Protein AF-L7W0E0-F1 (afdb_monomer)

Solvent-accessible surface area (backbone atoms only — not comparable to full-atom values): 6193 Å² total; per-residue (Å²): 132,83,80,52,71,68,59,51,53,54,50,54,51,51,54,48,53,55,48,48,57,52,50,55,52,51,53,52,52,51,50,49,48,41,52,55,51,75,68,20,69,68,46,47,50,53,52,51,58,47,32,77,78,41,48,65,62,50,51,51,53,53,50,50,54,52,52,52,54,50,52,52,50,54,50,51,51,52,50,52,54,52,52,50,53,51,50,52,52,52,55,49,49,58,52,47,51,58,63,75,45,37,66,63,51,50,55,54,61,75,74,105

Radius of gyration: 24.55 Å; Cα contacts (8 Å, |Δi|>4): 18; chains: 1; bounding box: 60×26×64 Å

Foldseek 3Di:
DDDDPVVVVVVLVVVVVVVVVVVVVVVVVVVVCCCVQVVDPVNVVVLVVVCVVPVVVSVVVVVVVVVVVVVVVVVVVVVVVVVVVVVVVVVVCVVCCCVVCVVVVVVVVVVD

Secondary structure (DSSP, 8-state):
-PPPHHHHHHHHHHHHHHHHHHHHHHHHHHHHHIIIIIS-HHHHHHHHHHHHH-HHHHHHHHHHHHHHHHHHHHHHHHHHHHHHHHHHHHHHHHHHHHHHTHHHHHHHHHT-

pLDDT: mean 94.91, std 5.8, range [53.84, 98.38]

Organism: NCBI:txid1256569

Sequence (112 aa):
MDKLPSARLTEALGLLQDAQSKIERAAEQLQIVDSTMIGSDEHRRLIVASSDENPQSVADDIRSHQMQAVEISEFAAAVAKAARAVKGKGSFLAQALGSVYRDEIQAGDEGR

Mean predicted aligned error: 4.82 Å

Structure (mmCIF, N/CA/C/O backbone):
data_AF-L7W0E0-F1
#
_entry.id   AF-L7W0E0-F1
#
loop_
_atom_site.group_PDB
_atom_site.id
_atom_site.type_symbol
_atom_site.label_atom_id
_atom_site.label_alt_id
_atom_site.label_comp_id
_atom_site.label_asym_id
_atom_site.label_entity_id
_atom_site.label_seq_id
_atom_site.pdbx_PDB_ins_code
_atom_site.Cartn_x
_atom_site.Cartn_y
_atom_site.Cartn_z
_atom_site.occupancy
_atom_site.B_iso_or_equiv
_atom_site.auth_seq_id
_atom_site.auth_comp_id
_atom_site.auth_asym_id
_atom_site.auth_atom_id
_atom_site.pdbx_PDB_model_num
ATOM 1 N N . MET A 1 1 ? 3.361 20.780 -25.165 1.00 53.84 1 ME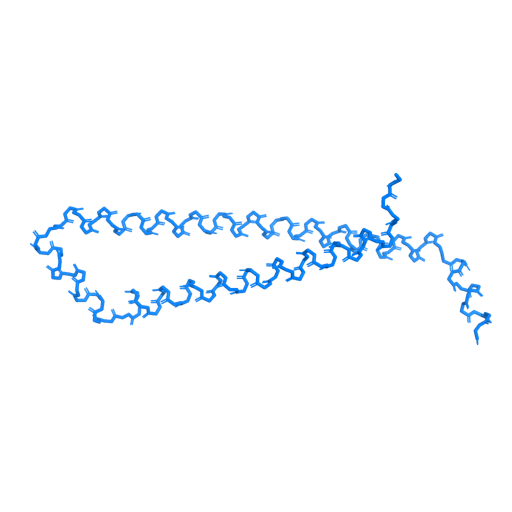T A N 1
ATOM 2 C CA . MET A 1 1 ? 4.292 19.683 -25.499 1.00 53.84 1 MET A CA 1
ATOM 3 C C . MET A 1 1 ? 3.985 18.516 -24.587 1.00 53.84 1 MET A C 1
ATOM 5 O O . MET A 1 1 ? 3.863 18.735 -23.387 1.00 53.84 1 MET A O 1
ATOM 9 N N . ASP A 1 2 ? 3.828 17.317 -25.139 1.00 76.38 2 ASP A N 1
ATOM 10 C CA . ASP A 1 2 ? 3.648 16.107 -24.336 1.00 76.38 2 ASP A CA 1
ATOM 11 C C . ASP A 1 2 ? 4.918 15.765 -23.548 1.00 76.38 2 ASP A C 1
ATOM 13 O O . ASP A 1 2 ? 6.033 15.980 -24.027 1.00 76.38 2 ASP A O 1
ATOM 17 N N . LYS A 1 3 ? 4.759 15.224 -22.329 1.00 86.06 3 LYS A N 1
ATOM 18 C CA . LYS A 1 3 ? 5.897 14.742 -21.527 1.00 86.06 3 LYS A CA 1
ATOM 19 C C . LYS A 1 3 ? 6.654 13.649 -22.285 1.00 86.06 3 LYS A C 1
ATOM 21 O O . LYS A 1 3 ? 6.031 12.699 -22.772 1.00 86.06 3 LYS A O 1
ATOM 26 N N . LEU A 1 4 ? 7.987 13.752 -22.289 1.00 94.75 4 LEU A N 1
ATOM 27 C CA . LEU A 1 4 ? 8.888 12.726 -22.817 1.00 94.75 4 LEU A CA 1
ATOM 28 C C . LEU A 1 4 ? 8.671 11.377 -22.103 1.00 94.75 4 LEU A C 1
ATOM 30 O O . LEU A 1 4 ? 8.369 11.370 -20.905 1.00 94.75 4 LEU A O 1
ATOM 34 N N . PRO A 1 5 ? 8.871 10.233 -22.786 1.00 93.62 5 PRO A N 1
ATOM 35 C CA . PRO A 1 5 ? 8.709 8.911 -22.179 1.00 93.62 5 PRO A CA 1
ATOM 36 C C . PRO A 1 5 ? 9.534 8.706 -20.901 1.00 93.62 5 PRO A C 1
ATOM 38 O O . PRO A 1 5 ? 9.012 8.183 -19.920 1.00 93.62 5 PRO A O 1
ATOM 41 N N . SER A 1 6 ? 10.782 9.180 -20.866 1.00 93.56 6 SER A N 1
ATOM 42 C CA . SER A 1 6 ? 11.646 9.101 -19.678 1.00 93.56 6 SER A CA 1
ATOM 43 C C . SER A 1 6 ? 11.064 9.858 -18.483 1.00 93.56 6 SER A C 1
ATOM 45 O O . SER A 1 6 ? 10.991 9.309 -17.388 1.00 93.56 6 SER A O 1
ATOM 47 N N . ALA A 1 7 ? 10.555 11.074 -18.700 1.00 96.50 7 ALA A N 1
ATOM 48 C CA . ALA A 1 7 ? 9.903 11.859 -17.655 1.00 96.50 7 ALA A CA 1
ATOM 49 C C . ALA A 1 7 ? 8.653 11.152 -17.102 1.00 96.50 7 ALA A C 1
ATOM 51 O O . ALA A 1 7 ? 8.392 11.213 -15.903 1.00 96.50 7 ALA A O 1
ATOM 52 N N . ARG A 1 8 ? 7.905 10.435 -17.953 1.00 96.50 8 ARG A N 1
ATOM 53 C CA . ARG A 1 8 ? 6.753 9.626 -17.523 1.00 96.50 8 ARG A CA 1
ATOM 54 C C . ARG A 1 8 ? 7.172 8.410 -16.695 1.00 96.50 8 ARG A C 1
ATOM 56 O O . ARG A 1 8 ? 6.485 8.086 -15.733 1.00 96.50 8 ARG A O 1
ATOM 63 N N . LEU A 1 9 ? 8.284 7.754 -17.037 1.00 97.06 9 LEU A N 1
ATOM 64 C CA . LEU A 1 9 ? 8.833 6.646 -16.245 1.00 97.06 9 LEU A CA 1
ATOM 65 C C . LEU A 1 9 ? 9.277 7.121 -14.856 1.00 97.06 9 LEU A C 1
ATOM 67 O O . LEU A 1 9 ? 8.938 6.487 -13.860 1.00 97.06 9 LEU A O 1
ATOM 71 N N . THR A 1 10 ? 9.974 8.258 -14.782 1.00 97.31 10 THR A N 1
ATOM 72 C CA . THR A 1 10 ? 10.376 8.871 -13.508 1.00 97.31 10 THR A CA 1
ATOM 73 C C . THR A 1 10 ? 9.166 9.254 -12.658 1.00 97.31 10 THR A C 1
ATOM 75 O O . THR A 1 10 ? 9.131 8.950 -11.469 1.00 97.31 10 THR A O 1
ATOM 78 N N . GLU A 1 11 ? 8.151 9.875 -13.261 1.00 97.50 11 GLU A N 1
ATOM 79 C CA . GLU A 1 11 ? 6.910 10.227 -12.567 1.00 97.50 11 GLU A CA 1
ATOM 80 C C . GLU A 1 11 ? 6.174 8.987 -12.043 1.00 97.50 11 GLU A C 1
ATOM 82 O O . GLU A 1 11 ? 5.762 8.966 -10.886 1.00 97.50 11 GLU A O 1
ATOM 87 N N . ALA A 1 12 ? 6.056 7.929 -12.851 1.00 97.81 12 ALA A N 1
ATOM 88 C CA . ALA A 1 12 ? 5.426 6.682 -12.425 1.00 97.81 12 ALA A CA 1
ATOM 89 C C . ALA A 1 12 ? 6.162 6.035 -11.240 1.00 97.81 12 ALA A C 1
ATOM 91 O O . ALA A 1 12 ? 5.512 5.534 -10.323 1.00 97.81 12 ALA A O 1
ATOM 92 N N . LEU A 1 13 ? 7.499 6.072 -11.234 1.00 97.81 13 LEU A N 1
ATOM 93 C CA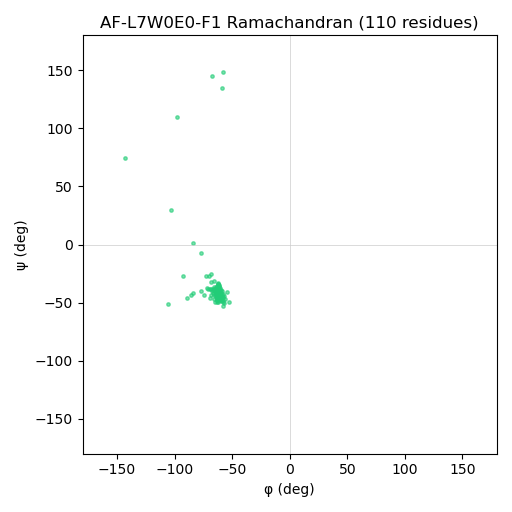 . LEU A 1 13 ? 8.298 5.582 -10.112 1.00 97.81 13 LEU A CA 1
ATOM 94 C C . LEU A 1 13 ? 8.026 6.388 -8.833 1.00 97.81 13 LEU A C 1
ATOM 96 O O . LEU A 1 13 ? 7.757 5.787 -7.796 1.00 97.81 13 LEU A O 1
ATOM 100 N N . GLY A 1 14 ? 8.033 7.721 -8.916 1.00 98.25 14 GLY A N 1
ATOM 101 C CA . GLY A 1 14 ? 7.751 8.589 -7.768 1.00 98.25 14 GLY A CA 1
ATOM 102 C C . GLY A 1 14 ? 6.348 8.372 -7.195 1.00 98.25 14 GLY A C 1
ATOM 103 O O . GLY A 1 14 ? 6.185 8.204 -5.990 1.00 98.25 14 GLY A O 1
ATOM 104 N N . LEU A 1 15 ? 5.334 8.258 -8.059 1.00 98.19 15 LEU A N 1
ATOM 105 C CA . LEU A 1 15 ? 3.961 7.962 -7.635 1.00 98.19 15 LEU A CA 1
ATOM 106 C C . LEU A 1 15 ? 3.849 6.617 -6.899 1.00 98.19 15 LEU A C 1
ATOM 108 O O . LEU A 1 15 ? 3.081 6.506 -5.944 1.00 98.19 15 LEU A O 1
ATOM 112 N N . LEU A 1 16 ? 4.600 5.596 -7.327 1.00 98.06 16 LEU A N 1
ATOM 113 C CA . LEU A 1 16 ? 4.624 4.296 -6.651 1.00 98.06 16 LEU A CA 1
ATOM 114 C C . LEU A 1 16 ? 5.339 4.354 -5.299 1.00 98.06 16 LEU A C 1
ATOM 116 O O . LEU A 1 16 ? 4.872 3.711 -4.363 1.00 98.06 16 LEU A O 1
ATOM 120 N N . GLN A 1 17 ? 6.424 5.121 -5.185 1.00 98.00 17 GLN A N 1
ATOM 121 C CA . GLN A 1 17 ? 7.123 5.336 -3.913 1.00 98.00 17 GLN A CA 1
ATOM 122 C C . GLN A 1 17 ? 6.202 6.027 -2.899 1.00 98.00 17 GLN A C 1
ATOM 124 O O . GLN A 1 17 ? 6.021 5.532 -1.788 1.00 98.00 17 GLN A O 1
ATOM 129 N N . ASP A 1 18 ? 5.523 7.098 -3.317 1.00 98.19 18 ASP A N 1
ATOM 130 C CA . ASP A 1 18 ? 4.545 7.794 -2.479 1.00 98.19 18 ASP A CA 1
ATOM 131 C C . ASP A 1 18 ? 3.380 6.883 -2.070 1.00 98.19 18 ASP A C 1
ATOM 133 O O . ASP A 1 18 ? 2.914 6.922 -0.928 1.00 98.19 18 ASP A O 1
ATOM 137 N N . ALA A 1 19 ? 2.873 6.075 -3.006 1.00 97.81 19 ALA A N 1
ATOM 138 C CA . ALA A 1 19 ? 1.800 5.127 -2.730 1.00 97.81 19 ALA A CA 1
ATOM 139 C C . ALA A 1 19 ? 2.246 4.053 -1.730 1.00 97.81 19 ALA A C 1
ATOM 141 O O . ALA A 1 19 ? 1.495 3.752 -0.804 1.00 97.81 19 ALA A O 1
ATOM 142 N N . GLN A 1 20 ? 3.461 3.518 -1.876 1.00 97.69 20 GLN A N 1
ATOM 143 C CA . GLN A 1 20 ? 4.026 2.533 -0.957 1.00 97.69 20 GLN A CA 1
ATOM 144 C C . GLN A 1 20 ? 4.070 3.079 0.472 1.00 97.69 20 GLN A C 1
ATOM 146 O O . GLN A 1 20 ? 3.485 2.468 1.365 1.00 97.69 20 GLN A O 1
ATOM 151 N N . SER A 1 21 ? 4.660 4.259 0.680 1.00 98.19 21 SER A N 1
ATOM 152 C CA . SER A 1 21 ? 4.755 4.853 2.020 1.00 98.19 21 SER A CA 1
ATOM 153 C C . SER A 1 21 ? 3.383 5.126 2.646 1.00 98.19 21 SER A C 1
ATOM 155 O O . SER A 1 21 ? 3.201 4.968 3.851 1.00 98.19 21 SER A O 1
ATOM 157 N N . LYS A 1 22 ? 2.380 5.508 1.843 1.00 98.06 22 LYS A N 1
ATOM 158 C CA . LYS A 1 22 ? 1.002 5.697 2.330 1.00 98.06 22 LYS A CA 1
ATOM 159 C C . LYS A 1 22 ? 0.351 4.381 2.758 1.00 98.06 22 LYS A C 1
ATOM 161 O O . LYS A 1 22 ? -0.351 4.366 3.765 1.00 98.06 22 LYS A O 1
ATOM 166 N N . ILE A 1 23 ? 0.572 3.298 2.012 1.00 97.50 23 ILE A N 1
ATOM 167 C CA . ILE A 1 23 ? 0.030 1.969 2.333 1.00 97.50 23 ILE A CA 1
ATOM 168 C C . ILE A 1 23 ? 0.691 1.409 3.596 1.00 97.50 23 ILE A C 1
ATOM 170 O O . ILE A 1 23 ? -0.011 0.902 4.466 1.00 97.50 23 ILE A O 1
ATOM 174 N N . GLU A 1 24 ? 2.012 1.543 3.724 1.00 98.06 24 GLU A N 1
ATOM 175 C CA . GLU A 1 24 ? 2.756 1.141 4.927 1.00 98.06 24 GLU A CA 1
ATOM 176 C C . GLU A 1 24 ? 2.223 1.878 6.161 1.00 98.06 24 GLU A C 1
ATOM 178 O O . GLU A 1 24 ? 1.838 1.250 7.146 1.00 98.06 24 GLU A O 1
ATOM 183 N N . ARG A 1 25 ? 2.047 3.200 6.062 1.00 98.19 25 ARG A N 1
ATOM 184 C CA . ARG A 1 25 ? 1.464 3.998 7.146 1.00 98.19 25 ARG A CA 1
ATOM 185 C C . ARG A 1 25 ? 0.014 3.622 7.464 1.00 98.19 25 ARG A C 1
ATOM 187 O O . ARG A 1 25 ? -0.381 3.664 8.626 1.00 98.19 25 ARG A O 1
ATOM 194 N N . ALA A 1 26 ? -0.797 3.259 6.470 1.00 97.94 26 ALA A N 1
ATOM 195 C CA . ALA A 1 26 ? -2.156 2.771 6.715 1.00 97.94 26 ALA A CA 1
ATOM 196 C C . ALA A 1 26 ? -2.144 1.450 7.505 1.00 97.94 26 ALA A C 1
ATOM 198 O O . ALA A 1 26 ? -2.933 1.290 8.436 1.00 97.94 26 ALA A O 1
ATOM 199 N N . ALA A 1 27 ? 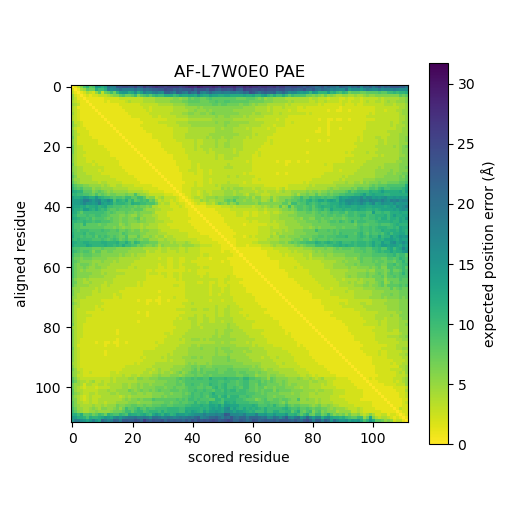-1.219 0.538 7.188 1.00 97.75 27 ALA A N 1
ATOM 200 C CA . ALA A 1 27 ? -1.042 -0.704 7.936 1.00 97.75 27 ALA A CA 1
ATOM 201 C C . ALA A 1 27 ? -0.632 -0.441 9.396 1.00 97.75 27 ALA A C 1
ATOM 203 O O . ALA A 1 27 ? -1.200 -1.046 10.303 1.00 97.75 27 ALA A O 1
ATOM 204 N N . GLU A 1 28 ? 0.275 0.512 9.634 1.00 98.12 28 GLU A N 1
ATOM 205 C CA . GLU A 1 28 ? 0.654 0.935 10.990 1.00 98.12 28 GLU A CA 1
ATOM 206 C C . GLU A 1 28 ? -0.553 1.442 11.795 1.00 98.12 28 GLU A C 1
ATOM 208 O O . GLU A 1 28 ? -0.709 1.084 12.961 1.00 98.12 28 GLU A O 1
ATOM 213 N N . GLN A 1 29 ? -1.442 2.240 11.188 1.00 97.56 29 GLN A N 1
ATOM 214 C CA . GLN A 1 29 ? -2.650 2.714 11.878 1.00 97.56 29 GLN A CA 1
ATOM 215 C C . GLN A 1 29 ? -3.580 1.561 12.268 1.00 97.56 29 GLN A C 1
ATOM 217 O O . GLN A 1 29 ? -4.078 1.536 13.391 1.00 97.56 29 GLN A O 1
ATOM 222 N N . LEU A 1 30 ? -3.783 0.583 11.380 1.00 96.50 30 LEU A N 1
ATOM 223 C CA . LEU A 1 30 ? -4.599 -0.593 11.696 1.00 96.50 30 LEU A CA 1
ATOM 224 C C . LEU A 1 30 ? -3.981 -1.437 12.813 1.00 96.50 30 LEU A C 1
ATOM 226 O O . LEU A 1 30 ? -4.704 -1.941 13.668 1.00 96.50 30 LEU A O 1
ATOM 230 N N . GLN A 1 31 ? -2.653 -1.546 12.851 1.00 95.94 31 GLN A N 1
ATOM 231 C CA . GLN A 1 31 ? -1.955 -2.233 13.934 1.00 95.94 31 GLN A CA 1
ATOM 232 C C . GLN A 1 31 ? -2.118 -1.506 15.280 1.00 95.94 31 GLN A C 1
ATOM 234 O O . GLN A 1 31 ? -2.297 -2.148 16.316 1.00 95.94 31 GLN A O 1
ATOM 239 N N . ILE A 1 32 ? -2.110 -0.169 15.278 1.00 95.12 32 ILE A N 1
ATOM 240 C CA . ILE A 1 32 ? -2.408 0.624 16.478 1.00 95.12 32 ILE A CA 1
ATOM 241 C C . ILE A 1 32 ? -3.844 0.362 16.940 1.00 95.12 32 ILE A C 1
ATOM 243 O O . ILE A 1 32 ? -4.051 0.080 18.121 1.00 95.12 32 ILE A O 1
ATOM 247 N N . VAL A 1 33 ? -4.823 0.398 16.032 1.00 93.12 33 VAL A N 1
ATOM 248 C CA . VAL A 1 33 ? -6.230 0.094 16.348 1.00 93.12 33 VAL A CA 1
ATOM 249 C C . VAL A 1 33 ? -6.365 -1.300 16.963 1.00 93.12 33 VAL A C 1
ATOM 251 O O . VAL A 1 33 ? -6.975 -1.437 18.020 1.00 93.12 33 VAL A O 1
ATOM 254 N N . ASP A 1 34 ? -5.735 -2.318 16.377 1.00 92.56 34 ASP A N 1
ATOM 255 C CA . ASP A 1 34 ? -5.740 -3.680 16.921 1.00 92.56 34 ASP A CA 1
ATOM 256 C C . ASP A 1 34 ? -5.188 -3.722 18.356 1.00 92.56 34 ASP A C 1
ATOM 258 O O . ASP A 1 34 ? -5.860 -4.189 19.278 1.00 92.56 34 ASP A O 1
ATOM 262 N N . SER A 1 35 ? -4.013 -3.128 18.583 1.00 91.75 35 SER A N 1
ATOM 263 C CA . SER A 1 35 ? -3.378 -3.114 19.908 1.00 91.75 35 SER A CA 1
ATOM 264 C C . SER A 1 35 ? -4.158 -2.326 20.967 1.00 91.75 35 SER A C 1
ATOM 266 O O . SER A 1 35 ? -4.126 -2.677 22.147 1.00 91.75 35 SER A O 1
ATOM 268 N N . THR A 1 36 ? -4.870 -1.271 20.564 1.00 89.69 36 THR A N 1
ATOM 269 C CA . THR A 1 36 ? -5.562 -0.356 21.485 1.00 89.69 36 THR A CA 1
ATOM 270 C C . THR A 1 36 ? -7.014 -0.743 21.738 1.00 89.69 36 THR A C 1
ATOM 272 O O . THR A 1 36 ? -7.514 -0.452 22.822 1.00 89.69 36 THR A O 1
ATOM 275 N N . MET A 1 37 ? -7.673 -1.424 20.795 1.00 87.19 37 MET A N 1
ATOM 276 C CA . MET A 1 37 ? -9.075 -1.833 20.919 1.00 87.19 37 MET A CA 1
ATOM 277 C C . MET A 1 37 ? -9.244 -3.330 21.198 1.00 87.19 37 MET A C 1
ATOM 279 O O . MET A 1 37 ? -9.948 -3.697 22.136 1.00 87.19 37 MET A O 1
ATOM 283 N N . ILE A 1 38 ? -8.617 -4.206 20.407 1.00 86.62 38 ILE A N 1
ATOM 284 C CA . ILE A 1 38 ? -8.850 -5.661 20.473 1.00 86.62 38 ILE A CA 1
ATOM 285 C C . ILE A 1 38 ? -7.898 -6.322 21.476 1.00 86.62 38 ILE A C 1
ATOM 287 O O . ILE A 1 38 ? -8.323 -7.105 22.335 1.00 86.62 38 ILE A O 1
ATOM 291 N N . GLY A 1 39 ? -6.617 -5.958 21.394 1.00 83.12 39 GLY A N 1
ATOM 292 C CA . GLY A 1 39 ? -5.545 -6.442 22.263 1.00 83.12 39 GLY A CA 1
ATOM 293 C C . GLY A 1 39 ? -5.514 -5.811 23.659 1.00 83.12 39 GLY A C 1
ATOM 294 O O . GLY A 1 39 ? -4.745 -6.260 24.506 1.00 83.12 39 GLY A O 1
ATOM 295 N N . SER A 1 40 ? -6.342 -4.796 23.924 1.00 91.19 40 SER A N 1
ATOM 296 C CA . SER A 1 40 ? -6.371 -4.084 25.205 1.00 91.19 40 SER A CA 1
ATOM 297 C C . SER A 1 40 ? -7.482 -4.603 26.119 1.00 91.19 40 SER A C 1
ATOM 299 O O . SER A 1 40 ? -8.669 -4.344 25.903 1.00 91.19 40 SER A O 1
ATOM 301 N N . ASP A 1 41 ? -7.096 -5.299 27.190 1.00 90.56 41 ASP A N 1
ATOM 302 C CA . ASP A 1 41 ? -8.036 -5.739 28.230 1.00 90.56 41 ASP A CA 1
ATOM 303 C C . ASP A 1 41 ? -8.712 -4.558 28.938 1.00 90.56 41 ASP A C 1
ATOM 305 O O . ASP A 1 41 ? -9.885 -4.647 29.304 1.00 90.56 41 ASP A O 1
ATOM 309 N N . GLU A 1 42 ? -7.997 -3.443 29.098 1.00 92.38 42 GLU A N 1
ATOM 310 C CA . GLU A 1 42 ? -8.546 -2.222 29.691 1.00 92.38 42 GLU A CA 1
ATOM 311 C C . GLU A 1 42 ? -9.634 -1.619 28.799 1.00 92.38 42 GLU A C 1
ATOM 313 O O . GLU A 1 42 ? -10.737 -1.337 29.265 1.00 92.38 42 GLU A O 1
ATOM 318 N N . HIS A 1 43 ? -9.377 -1.513 27.492 1.00 91.56 43 HIS A N 1
ATOM 319 C CA . HIS A 1 43 ? -10.377 -1.014 26.550 1.00 91.56 43 HIS A CA 1
ATOM 320 C C . HIS A 1 43 ? -11.612 -1.921 26.509 1.00 91.56 43 HIS A C 1
ATOM 322 O O . HIS A 1 43 ? -12.743 -1.436 26.517 1.00 91.56 43 HIS A O 1
ATOM 328 N N . ARG A 1 44 ? -11.419 -3.247 26.551 1.00 91.00 44 ARG A N 1
ATOM 329 C CA . ARG A 1 44 ? -12.533 -4.203 26.603 1.00 91.00 44 ARG A CA 1
ATOM 330 C C . ARG A 1 44 ? -13.411 -3.992 27.839 1.00 91.00 44 ARG A C 1
ATOM 332 O O . ARG A 1 44 ? -14.632 -4.032 27.719 1.00 91.00 44 ARG A O 1
ATOM 339 N N . ARG A 1 45 ? -12.817 -3.739 29.011 1.00 92.75 45 ARG A N 1
ATOM 340 C CA . ARG A 1 45 ? -13.572 -3.428 30.240 1.00 92.75 45 ARG A CA 1
ATOM 341 C C . ARG A 1 45 ? -14.361 -2.128 30.115 1.00 92.75 45 ARG A C 1
ATOM 343 O O . ARG A 1 45 ? -15.517 -2.102 30.522 1.00 92.75 45 ARG A O 1
ATOM 350 N N . LEU A 1 46 ? -13.770 -1.089 29.522 1.00 92.12 46 LEU A N 1
ATOM 351 C CA . LEU A 1 46 ? -14.445 0.193 29.290 1.00 92.12 46 LEU A CA 1
ATOM 352 C C . LEU A 1 46 ? -15.653 0.053 28.358 1.00 92.12 46 LEU A C 1
ATOM 354 O O . LEU A 1 46 ? -16.699 0.638 28.634 1.00 92.12 46 LEU A O 1
ATOM 358 N N . ILE A 1 47 ? -15.536 -0.753 27.297 1.00 91.69 47 ILE A N 1
ATOM 359 C CA . ILE A 1 47 ? -16.652 -1.062 26.391 1.00 91.69 47 ILE A CA 1
ATOM 360 C C . ILE A 1 47 ? -17.775 -1.776 27.154 1.00 91.69 47 ILE A C 1
ATOM 362 O O . ILE A 1 47 ? -18.932 -1.389 27.023 1.00 91.69 47 ILE A O 1
ATOM 366 N N . VAL A 1 48 ? -17.447 -2.784 27.973 1.00 92.75 48 VAL A N 1
ATOM 367 C CA . VAL A 1 48 ? -18.445 -3.531 28.761 1.00 92.75 48 VAL A CA 1
ATOM 368 C C . VAL A 1 48 ? -19.156 -2.617 29.760 1.00 92.75 48 VAL A C 1
ATOM 370 O O . VAL A 1 48 ? -20.382 -2.564 29.752 1.00 92.75 48 VAL A O 1
ATOM 373 N N . ALA A 1 49 ? -18.410 -1.838 30.547 1.00 93.25 49 ALA A N 1
ATOM 374 C CA . ALA A 1 49 ? -18.994 -0.895 31.502 1.00 93.25 49 ALA A CA 1
ATOM 375 C C . ALA A 1 49 ? -19.897 0.138 30.802 1.00 93.25 49 ALA A C 1
ATOM 377 O O . ALA A 1 49 ? -21.025 0.366 31.225 1.00 93.25 49 ALA A O 1
ATOM 378 N N . SER A 1 50 ? -19.446 0.694 29.672 1.00 92.81 50 SER A N 1
ATOM 379 C CA . SER A 1 50 ? -20.261 1.605 28.854 1.00 92.81 50 SER A CA 1
ATOM 380 C C . SER A 1 50 ? -21.519 0.926 28.302 1.00 92.81 50 SER A C 1
ATOM 382 O O . SER A 1 50 ? -22.557 1.569 28.157 1.00 92.81 50 SER A O 1
ATOM 384 N N . SER A 1 51 ? -21.448 -0.370 27.984 1.00 93.62 51 SER A N 1
ATOM 385 C CA . SER A 1 51 ? -22.584 -1.121 27.443 1.00 93.62 51 SER A CA 1
ATOM 386 C C . SER A 1 51 ? -23.665 -1.411 28.485 1.00 93.62 51 SER A C 1
ATOM 388 O O . SER A 1 51 ? -24.833 -1.497 28.114 1.00 93.62 51 SER A O 1
ATOM 390 N N . ASP A 1 52 ? -23.304 -1.491 29.769 1.00 96.00 52 ASP A N 1
ATOM 391 C CA . ASP A 1 52 ? -24.274 -1.615 30.863 1.00 96.00 52 ASP A CA 1
ATOM 392 C C . ASP A 1 52 ? -25.091 -0.320 31.035 1.00 96.00 52 ASP A C 1
ATOM 394 O O . ASP A 1 52 ? -26.272 -0.367 31.381 1.00 96.00 52 ASP A O 1
ATOM 398 N N . GLU A 1 53 ? -24.483 0.840 30.754 1.00 96.00 53 GLU A N 1
ATOM 399 C CA . GLU A 1 53 ? -25.130 2.154 30.855 1.00 96.00 53 GLU A CA 1
ATOM 400 C C . GLU A 1 53 ? -25.912 2.541 29.588 1.00 96.00 53 GLU A C 1
ATOM 402 O O . GLU A 1 53 ? -27.029 3.056 29.677 1.00 96.00 53 GLU A O 1
ATOM 407 N N . ASN A 1 54 ? -25.340 2.314 28.399 1.00 95.50 54 ASN A N 1
ATOM 408 C CA . ASN A 1 54 ? -25.937 2.704 27.119 1.00 95.50 54 ASN A CA 1
ATOM 409 C C . ASN A 1 54 ? -25.667 1.664 26.010 1.00 95.50 54 ASN A C 1
ATOM 411 O O . ASN A 1 54 ? -24.870 1.901 25.092 1.00 95.50 54 ASN A O 1
ATOM 415 N N . PRO A 1 55 ? -26.352 0.507 26.052 1.00 95.00 55 PRO A N 1
ATOM 416 C CA . PRO A 1 55 ? -26.046 -0.635 25.188 1.00 95.00 55 PRO A CA 1
ATOM 417 C C . PRO A 1 55 ? -26.228 -0.335 23.699 1.00 95.00 55 PRO A C 1
ATOM 419 O O . PRO A 1 55 ? -25.502 -0.870 22.862 1.00 95.00 55 PRO A O 1
ATOM 422 N N . GLN A 1 56 ? -27.190 0.522 23.351 1.00 96.69 56 GLN A N 1
ATOM 423 C CA . GLN A 1 56 ? -27.505 0.804 21.956 1.00 96.69 56 GLN A CA 1
ATOM 424 C C . GLN A 1 56 ? -26.450 1.696 21.299 1.00 96.69 56 GLN A C 1
ATOM 426 O O . GLN A 1 56 ? -25.995 1.372 20.205 1.00 96.69 56 GLN A O 1
ATOM 431 N N . SER A 1 57 ? -25.998 2.747 21.992 1.00 95.75 57 SER A N 1
ATOM 432 C CA . SER A 1 57 ? -24.922 3.610 21.491 1.00 95.75 57 SER A CA 1
ATOM 433 C C . SER A 1 57 ? -23.627 2.825 21.294 1.00 95.75 57 SER A C 1
ATOM 435 O O . SER A 1 57 ? -23.011 2.914 20.238 1.00 95.75 57 SER A O 1
ATOM 437 N N . VAL A 1 58 ? -23.247 1.991 22.269 1.00 95.69 58 VAL A N 1
ATOM 438 C CA . VAL A 1 58 ? -22.031 1.168 22.167 1.00 95.69 58 VAL A CA 1
ATOM 439 C C . VAL A 1 58 ? -22.122 0.181 20.997 1.00 95.69 58 VAL A C 1
ATOM 441 O O . VAL A 1 58 ? -21.152 -0.009 20.263 1.00 95.69 58 VAL A O 1
ATOM 444 N N . ALA A 1 59 ? -23.289 -0.432 20.777 1.00 96.25 59 ALA A N 1
ATOM 445 C CA . ALA A 1 59 ? -23.500 -1.319 19.635 1.00 96.25 59 ALA A CA 1
ATOM 446 C C . ALA A 1 59 ? -23.439 -0.581 18.285 1.00 96.25 59 ALA A C 1
ATOM 448 O O . ALA A 1 59 ? -22.946 -1.143 17.303 1.00 96.25 59 ALA A O 1
ATOM 449 N N . ASP A 1 60 ? -23.940 0.653 18.210 1.00 97.31 60 ASP A N 1
ATOM 450 C CA . ASP A 1 60 ? -23.842 1.496 17.014 1.00 97.31 60 ASP A CA 1
ATOM 451 C C . ASP A 1 60 ? -22.384 1.867 16.712 1.00 97.31 60 ASP A C 1
ATOM 453 O O . ASP A 1 60 ? -21.941 1.712 15.571 1.00 97.31 60 ASP A O 1
ATOM 457 N N . ASP A 1 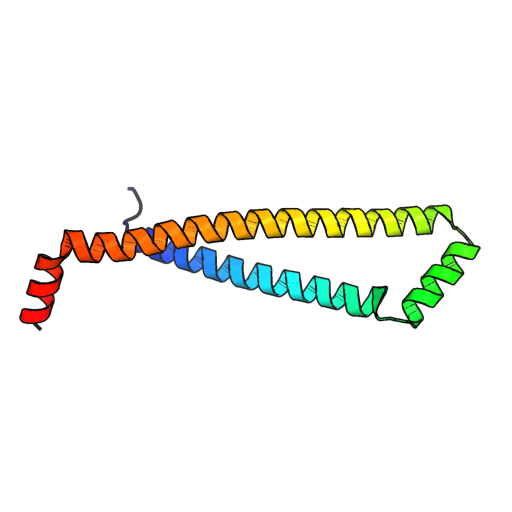61 ? -21.608 2.233 17.733 1.00 94.19 61 ASP A N 1
ATOM 458 C CA . ASP A 1 61 ? -20.185 2.558 17.596 1.00 94.19 61 ASP A CA 1
ATOM 459 C C . ASP A 1 61 ? -19.365 1.353 17.114 1.00 94.19 61 ASP A C 1
ATOM 461 O O . ASP A 1 61 ? -18.582 1.458 16.168 1.00 94.19 61 ASP A O 1
ATOM 465 N N . ILE A 1 62 ? -19.576 0.169 17.704 1.00 93.69 62 ILE A N 1
ATOM 466 C CA . ILE A 1 62 ? -18.897 -1.064 17.276 1.00 93.69 62 ILE A CA 1
ATOM 467 C C . ILE A 1 62 ? -19.223 -1.380 15.813 1.00 93.69 62 ILE A C 1
ATOM 469 O O . ILE A 1 62 ? -18.320 -1.699 15.035 1.00 93.69 62 ILE A O 1
ATOM 473 N N . ARG A 1 63 ? -20.496 -1.274 15.417 1.00 97.12 63 ARG A N 1
ATOM 474 C CA . ARG A 1 63 ? -20.907 -1.506 14.025 1.00 97.12 63 ARG A CA 1
ATOM 475 C C . ARG A 1 63 ? -20.293 -0.484 13.075 1.00 97.12 63 ARG A C 1
ATOM 477 O O . ARG A 1 63 ? -19.868 -0.864 11.988 1.00 97.12 63 ARG A O 1
ATOM 484 N N . SER A 1 64 ? -20.191 0.777 13.488 1.00 96.44 64 SER A N 1
ATOM 485 C CA . SER A 1 64 ? -19.507 1.824 12.725 1.00 96.44 64 SER A CA 1
ATOM 486 C C . SER A 1 64 ? -18.041 1.461 12.460 1.00 96.44 64 SER A C 1
ATOM 488 O O . SER A 1 64 ? -17.611 1.439 11.306 1.00 96.44 64 SER A O 1
ATOM 490 N N . HIS A 1 65 ? -17.296 1.055 13.494 1.00 94.50 65 HIS A N 1
ATOM 491 C CA . HIS A 1 65 ? -15.908 0.609 13.339 1.00 94.50 65 HIS A CA 1
ATOM 492 C C . HIS A 1 65 ? -15.783 -0.634 12.444 1.00 94.50 65 HIS A C 1
ATOM 494 O O . HIS A 1 65 ? -14.872 -0.713 11.620 1.00 94.50 65 HIS A O 1
ATOM 500 N N . GLN A 1 66 ? -16.708 -1.594 12.561 1.00 95.44 66 GLN A N 1
ATOM 501 C CA . GLN A 1 66 ? -16.738 -2.774 11.690 1.00 95.44 66 GLN A CA 1
ATOM 502 C C . GLN A 1 66 ? -16.938 -2.393 10.220 1.00 95.44 66 GLN A C 1
ATOM 504 O O . GLN A 1 66 ? -16.216 -2.900 9.362 1.00 95.44 66 GLN A O 1
ATOM 509 N N . MET A 1 67 ? -17.875 -1.487 9.923 1.00 98.00 67 MET A N 1
ATOM 510 C CA . MET A 1 67 ? -18.097 -1.004 8.557 1.00 98.00 67 MET A CA 1
ATOM 511 C C . MET A 1 67 ? -16.851 -0.305 8.005 1.00 98.00 67 MET A C 1
ATOM 513 O O . MET A 1 67 ? -16.412 -0.634 6.907 1.00 98.00 67 MET A O 1
ATOM 517 N N . GLN A 1 68 ? -16.218 0.573 8.789 1.00 96.75 68 GLN A N 1
ATOM 518 C CA . GLN A 1 68 ? -14.977 1.241 8.382 1.00 96.75 68 GLN A CA 1
ATOM 519 C C . GLN A 1 68 ? -13.839 0.246 8.108 1.00 96.75 68 GLN A C 1
ATOM 521 O O . GLN A 1 68 ? -13.114 0.388 7.125 1.00 96.75 68 GLN A O 1
ATOM 526 N N . ALA A 1 69 ? -13.687 -0.793 8.934 1.00 96.94 69 ALA A N 1
ATOM 527 C CA . ALA A 1 69 ? -12.679 -1.830 8.714 1.00 96.94 69 ALA A CA 1
ATOM 528 C C . ALA A 1 69 ? -12.918 -2.610 7.406 1.00 96.94 69 ALA A C 1
ATOM 530 O O . ALA A 1 69 ? -11.963 -2.931 6.692 1.00 96.94 69 ALA A O 1
ATOM 531 N N . VAL A 1 70 ? -14.184 -2.881 7.066 1.00 98.12 70 VAL A N 1
ATOM 532 C CA . VAL A 1 70 ? -14.561 -3.495 5.783 1.00 98.12 70 VAL A CA 1
ATOM 533 C C . VAL A 1 70 ? -14.219 -2.567 4.618 1.00 98.12 70 VAL A C 1
ATOM 535 O O . VAL A 1 70 ? -13.533 -3.001 3.693 1.00 98.12 70 VAL A O 1
ATOM 538 N N . GLU A 1 71 ? -14.602 -1.291 4.683 1.00 98.06 71 GLU A N 1
ATOM 539 C CA . GLU A 1 71 ? -14.292 -0.305 3.637 1.00 98.06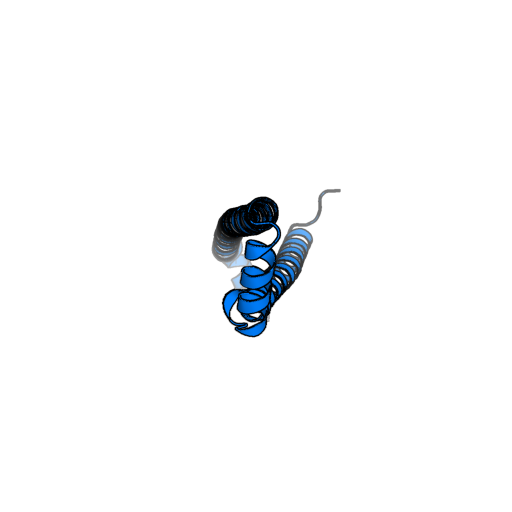 71 GLU A CA 1
ATOM 540 C C . GLU A 1 71 ? -12.780 -0.195 3.386 1.00 98.06 71 GLU A C 1
ATOM 542 O O . GLU A 1 71 ? -12.328 -0.216 2.239 1.00 98.06 71 GLU A O 1
ATOM 547 N N . ILE A 1 72 ? -11.972 -0.147 4.451 1.00 98.06 72 ILE A N 1
ATOM 548 C CA . ILE A 1 72 ? -10.507 -0.122 4.343 1.00 98.06 72 ILE A CA 1
ATOM 549 C C . ILE A 1 72 ? -9.990 -1.367 3.612 1.00 98.06 72 ILE A C 1
ATOM 551 O O . ILE A 1 72 ? -9.119 -1.256 2.744 1.00 98.06 72 ILE A O 1
ATOM 555 N N . SER A 1 73 ? -10.533 -2.546 3.926 1.00 97.94 73 SER A N 1
ATOM 556 C CA . SER A 1 73 ? -10.166 -3.802 3.264 1.00 97.94 73 SER A CA 1
ATOM 557 C C . SER A 1 73 ? -10.485 -3.778 1.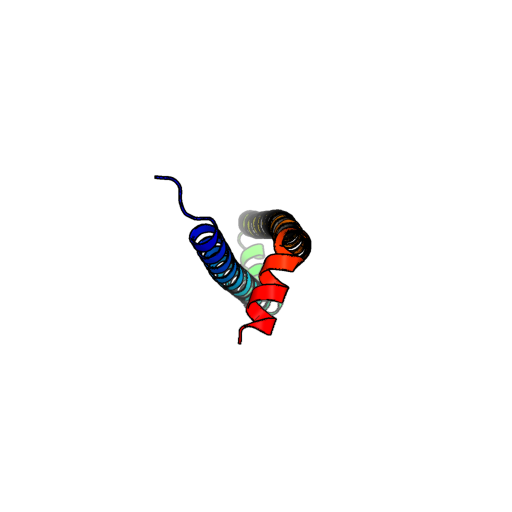764 1.00 97.94 73 SER A C 1
ATOM 559 O O . SER A 1 73 ? -9.640 -4.130 0.933 1.00 97.94 73 SER A O 1
ATOM 561 N N . GLU A 1 74 ? -11.672 -3.295 1.394 1.00 98.38 74 GLU A N 1
ATOM 562 C CA . GLU A 1 74 ? -12.095 -3.172 -0.003 1.00 98.38 74 GLU A CA 1
ATOM 563 C C . GLU A 1 74 ? -11.214 -2.187 -0.784 1.00 98.38 74 GLU A C 1
ATOM 565 O O . GLU A 1 74 ? -10.756 -2.494 -1.894 1.00 98.38 74 GLU A O 1
ATOM 570 N N . PHE A 1 75 ? -10.887 -1.036 -0.189 1.00 98.00 75 PHE A N 1
ATOM 571 C CA . PHE A 1 75 ? -9.955 -0.081 -0.786 1.00 98.00 75 PHE A CA 1
ATOM 572 C C . PHE A 1 75 ? -8.552 -0.670 -0.946 1.00 98.00 75 PHE A C 1
ATOM 574 O O . PHE A 1 75 ? -7.947 -0.522 -2.012 1.00 98.00 75 PHE A O 1
ATOM 581 N N . ALA A 1 76 ? -8.039 -1.389 0.056 1.00 98.25 76 ALA A N 1
ATOM 582 C CA . ALA A 1 76 ? -6.746 -2.062 -0.039 1.00 98.25 76 ALA A CA 1
ATOM 583 C C . ALA A 1 76 ? -6.725 -3.090 -1.187 1.00 98.25 76 ALA A C 1
ATOM 585 O O . ALA A 1 76 ? -5.751 -3.166 -1.943 1.00 98.25 76 ALA A O 1
ATOM 586 N N . ALA A 1 77 ? -7.819 -3.831 -1.390 1.00 98.31 77 ALA A N 1
ATOM 587 C CA . ALA A 1 77 ? -7.955 -4.756 -2.511 1.00 98.31 77 ALA A CA 1
ATOM 588 C C . ALA A 1 77 ? -7.941 -4.035 -3.874 1.00 98.31 77 ALA A C 1
ATOM 590 O O . ALA A 1 77 ? -7.268 -4.485 -4.812 1.00 98.31 77 ALA A O 1
ATOM 591 N N . ALA A 1 78 ? -8.629 -2.895 -3.990 1.00 98.19 78 ALA A N 1
ATOM 592 C CA . ALA A 1 78 ? -8.614 -2.071 -5.198 1.00 98.19 78 ALA A CA 1
ATOM 593 C C . ALA A 1 78 ? -7.209 -1.517 -5.498 1.00 98.19 78 ALA A C 1
ATOM 595 O O . ALA A 1 78 ? -6.739 -1.598 -6.639 1.00 98.19 78 ALA A O 1
ATOM 596 N N . VAL A 1 79 ? -6.500 -1.040 -4.471 1.00 97.69 79 VAL A N 1
ATOM 597 C CA . VAL A 1 79 ? -5.106 -0.583 -4.570 1.00 97.69 79 VAL A CA 1
ATOM 598 C C . VAL A 1 79 ? -4.190 -1.720 -5.026 1.00 97.69 79 VAL A C 1
ATOM 600 O O . VAL A 1 79 ? -3.418 -1.545 -5.971 1.00 97.69 79 VAL A O 1
ATOM 603 N N . ALA A 1 80 ? -4.318 -2.917 -4.447 1.00 97.81 80 ALA A N 1
ATOM 604 C CA . ALA A 1 80 ? -3.538 -4.084 -4.856 1.00 97.81 80 ALA A CA 1
ATOM 605 C C . ALA A 1 80 ? -3.783 -4.460 -6.328 1.00 97.81 80 ALA A C 1
ATOM 607 O O . ALA A 1 80 ? -2.849 -4.808 -7.058 1.00 97.81 80 ALA A O 1
ATOM 608 N N . LYS A 1 81 ? -5.032 -4.367 -6.801 1.00 98.38 81 LYS A N 1
ATOM 609 C CA . LYS A 1 81 ? -5.374 -4.580 -8.214 1.00 98.38 81 LYS A CA 1
ATOM 610 C C . LYS A 1 81 ? -4.706 -3.540 -9.119 1.00 98.38 81 LYS A C 1
ATOM 612 O O . LYS A 1 81 ? -4.121 -3.921 -10.135 1.00 98.38 81 LYS A O 1
ATOM 617 N N . ALA A 1 82 ? -4.748 -2.260 -8.750 1.00 97.88 82 ALA A N 1
ATOM 618 C CA . ALA A 1 82 ? -4.094 -1.192 -9.504 1.00 97.88 82 ALA A CA 1
ATOM 619 C C . ALA A 1 82 ? -2.568 -1.385 -9.558 1.00 97.88 82 ALA A C 1
ATOM 621 O O . ALA A 1 82 ? -1.979 -1.357 -10.640 1.00 97.88 82 ALA A O 1
ATOM 622 N N . ALA A 1 83 ? -1.936 -1.694 -8.422 1.00 97.94 83 ALA A N 1
ATOM 623 C CA . ALA A 1 83 ? -0.502 -1.964 -8.339 1.00 97.94 83 ALA A CA 1
ATOM 624 C C . ALA A 1 83 ? -0.075 -3.138 -9.242 1.00 97.94 83 ALA A C 1
ATOM 626 O O . ALA A 1 83 ? 0.942 -3.059 -9.934 1.00 97.94 83 ALA A O 1
ATOM 627 N N . ARG A 1 84 ? -0.880 -4.211 -9.315 1.00 98.31 84 ARG A N 1
ATOM 628 C CA . ARG A 1 84 ? -0.634 -5.341 -10.233 1.00 98.31 84 ARG A CA 1
ATOM 629 C C . ARG A 1 84 ? -0.674 -4.925 -11.703 1.00 98.31 84 ARG A C 1
ATOM 631 O O . ARG A 1 84 ? 0.161 -5.391 -12.478 1.00 98.31 84 ARG A O 1
ATOM 638 N N . ALA A 1 85 ? -1.603 -4.052 -12.092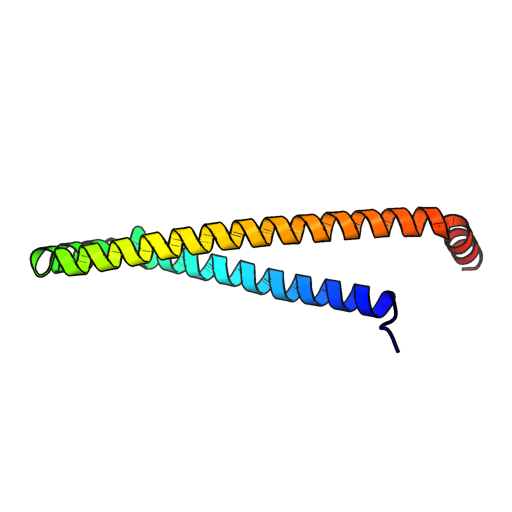 1.00 98.12 85 ALA A N 1
ATOM 639 C CA . ALA A 1 85 ? -1.675 -3.548 -13.462 1.00 98.12 85 ALA A CA 1
ATOM 640 C C . ALA A 1 85 ? -0.425 -2.729 -13.828 1.00 98.12 85 ALA A C 1
ATOM 642 O O . ALA A 1 85 ? 0.153 -2.934 -14.900 1.00 98.12 85 ALA A O 1
ATOM 643 N N . VAL A 1 86 ? 0.037 -1.866 -12.915 1.00 98.25 86 VAL A N 1
ATOM 644 C CA . VAL A 1 86 ? 1.275 -1.091 -13.096 1.00 98.25 86 VAL A CA 1
ATOM 645 C C . VAL A 1 86 ? 2.487 -2.017 -13.213 1.00 98.25 86 VAL A C 1
ATOM 647 O O . VAL A 1 86 ? 3.252 -1.883 -14.167 1.00 98.25 86 VAL A O 1
ATOM 650 N N . LYS A 1 87 ? 2.616 -3.016 -12.325 1.00 98.19 87 LYS A N 1
ATOM 651 C CA . LYS A 1 87 ? 3.667 -4.046 -12.405 1.00 98.19 87 LYS A CA 1
ATOM 652 C C . LYS A 1 87 ? 3.682 -4.722 -13.777 1.00 98.19 87 LYS A C 1
ATOM 654 O O . LYS A 1 87 ? 4.734 -4.801 -14.402 1.00 98.19 87 LYS A O 1
ATOM 659 N N . GLY A 1 88 ? 2.523 -5.171 -14.262 1.00 98.19 88 GLY A N 1
ATOM 660 C CA . GLY A 1 88 ? 2.407 -5.839 -15.559 1.00 98.19 88 GLY A CA 1
ATOM 661 C C . GLY A 1 88 ? 2.878 -4.965 -16.723 1.00 98.19 88 GLY A C 1
ATOM 662 O O . GLY A 1 88 ? 3.654 -5.420 -17.563 1.00 98.19 88 GLY A O 1
ATOM 663 N N . LYS A 1 89 ? 2.471 -3.689 -16.755 1.00 98.25 89 LYS A N 1
ATOM 664 C CA . LYS A 1 89 ? 2.929 -2.743 -17.784 1.00 98.25 89 LYS A CA 1
ATOM 665 C C . LYS A 1 89 ? 4.420 -2.430 -17.674 1.00 98.25 89 LYS A C 1
ATOM 667 O O . LYS A 1 89 ? 5.087 -2.406 -18.703 1.00 98.25 89 LYS A O 1
ATOM 672 N N . GLY A 1 90 ? 4.946 -2.246 -16.464 1.00 97.94 90 GLY A N 1
ATOM 673 C CA . GLY A 1 90 ? 6.377 -2.036 -16.236 1.00 97.94 90 GLY A CA 1
ATOM 674 C C . GLY A 1 90 ? 7.225 -3.210 -16.735 1.00 97.94 90 GLY A C 1
ATOM 675 O O . GLY A 1 90 ? 8.168 -3.004 -17.495 1.00 97.94 90 GLY A O 1
ATOM 676 N N . SER A 1 91 ? 6.846 -4.447 -16.391 1.00 98.06 91 SER A N 1
ATOM 677 C CA . SER A 1 91 ? 7.531 -5.657 -16.870 1.00 98.06 91 SER A CA 1
ATOM 678 C C . SER A 1 91 ? 7.468 -5.804 -18.389 1.00 98.06 91 SER A C 1
ATOM 680 O O . SER A 1 91 ? 8.479 -6.121 -19.012 1.00 98.06 91 SER A O 1
ATOM 682 N N . PHE A 1 92 ? 6.306 -5.534 -18.991 1.00 98.12 92 PHE A N 1
ATOM 683 C CA . PHE A 1 92 ? 6.159 -5.545 -20.444 1.00 98.12 92 PHE A CA 1
ATOM 684 C C . PHE A 1 92 ? 7.087 -4.526 -21.115 1.00 98.12 92 PHE A C 1
ATOM 686 O O . PHE A 1 92 ? 7.799 -4.882 -22.048 1.00 98.12 92 PHE A O 1
ATOM 693 N N . LEU A 1 93 ? 7.113 -3.277 -20.634 1.00 97.50 93 LEU A N 1
ATOM 694 C CA . LEU A 1 93 ? 7.961 -2.230 -21.207 1.00 97.50 93 LEU A CA 1
ATOM 695 C C . LEU A 1 93 ? 9.447 -2.582 -21.100 1.00 97.50 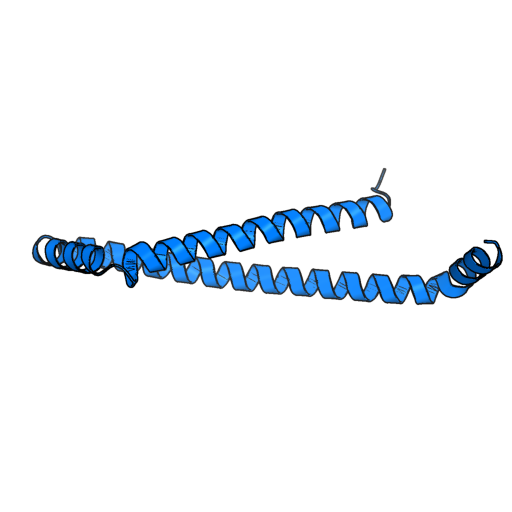93 LEU A C 1
ATOM 697 O O . LEU A 1 93 ? 10.168 -2.409 -22.075 1.00 97.50 93 LEU A O 1
ATOM 701 N N . ALA A 1 94 ? 9.896 -3.124 -19.965 1.00 96.31 94 ALA A N 1
ATOM 702 C CA . ALA A 1 94 ? 11.285 -3.548 -19.796 1.00 96.31 94 ALA A CA 1
ATOM 703 C C . ALA A 1 94 ? 11.704 -4.597 -20.844 1.00 96.31 94 ALA A C 1
ATOM 705 O O . ALA A 1 94 ? 12.754 -4.465 -21.469 1.00 96.31 94 ALA A O 1
ATOM 706 N N . GLN A 1 95 ? 10.859 -5.604 -21.083 1.00 97.38 95 GLN A N 1
ATOM 707 C CA . GLN A 1 95 ? 11.116 -6.636 -22.094 1.00 97.38 95 GLN A CA 1
ATOM 708 C C . GLN A 1 95 ? 11.039 -6.079 -23.519 1.00 97.38 95 GLN A C 1
ATOM 710 O O . GLN A 1 95 ? 11.915 -6.346 -24.339 1.00 97.38 95 GLN A O 1
ATOM 715 N N . ALA A 1 96 ? 10.000 -5.295 -23.816 1.00 97.62 96 ALA A N 1
ATOM 716 C CA . ALA A 1 96 ? 9.777 -4.738 -25.142 1.00 97.62 96 ALA A CA 1
ATOM 717 C C . ALA A 1 96 ? 10.907 -3.789 -25.552 1.00 97.62 96 ALA A C 1
ATOM 719 O O . ALA A 1 96 ? 11.394 -3.897 -26.671 1.00 97.62 96 ALA A O 1
ATOM 720 N N . LEU A 1 97 ? 11.370 -2.914 -24.653 1.00 96.50 97 LEU A N 1
ATOM 721 C CA . LEU A 1 97 ? 12.478 -1.999 -24.936 1.00 96.50 97 LEU A CA 1
ATOM 722 C C . LEU A 1 97 ? 13.768 -2.762 -25.262 1.00 96.50 97 LEU A C 1
ATOM 724 O O . LEU A 1 97 ? 14.395 -2.463 -26.271 1.00 96.50 97 LEU A O 1
ATOM 728 N N . GLY A 1 98 ? 14.117 -3.785 -24.475 1.00 94.88 98 GLY A N 1
ATOM 729 C CA . GLY A 1 98 ? 15.301 -4.610 -24.744 1.00 94.88 98 GLY A CA 1
ATOM 730 C C . GLY A 1 98 ? 15.184 -5.482 -25.999 1.00 94.88 98 GLY A C 1
ATOM 731 O O . GLY A 1 98 ? 16.192 -5.843 -26.597 1.00 94.88 98 GLY A O 1
ATOM 732 N N . SER A 1 99 ? 13.963 -5.830 -26.417 1.00 96.31 99 SER A N 1
ATOM 733 C CA . SER A 1 99 ? 13.746 -6.607 -27.640 1.00 96.31 99 SER A CA 1
ATOM 734 C C . SER A 1 99 ? 13.708 -5.744 -28.897 1.00 96.31 99 SER A C 1
ATOM 736 O O . SER A 1 99 ? 14.217 -6.179 -29.922 1.00 96.31 99 SER A O 1
ATOM 738 N N . VAL A 1 100 ? 13.048 -4.585 -28.843 1.00 97.44 100 VAL A N 1
ATOM 739 C CA . VAL A 1 100 ? 12.840 -3.701 -30.000 1.00 97.44 100 VAL A CA 1
ATOM 740 C C . VAL A 1 100 ? 14.105 -2.919 -30.319 1.00 97.44 100 VAL A C 1
ATOM 742 O O . VAL A 1 100 ? 14.432 -2.790 -31.489 1.00 97.44 100 VAL A O 1
ATOM 745 N N . TYR A 1 101 ? 14.819 -2.446 -29.295 1.00 96.69 101 TYR A N 1
ATOM 746 C CA . TYR A 1 101 ? 16.031 -1.638 -29.452 1.00 96.69 101 TYR A CA 1
ATOM 747 C C . TYR A 1 101 ? 17.310 -2.441 -29.189 1.00 96.69 101 TYR A C 1
ATOM 749 O O . TYR A 1 101 ? 18.288 -1.921 -28.654 1.00 96.69 101 TYR A O 1
ATOM 757 N N . ARG A 1 102 ? 17.277 -3.753 -29.464 1.00 95.94 102 ARG A N 1
ATOM 758 C CA . ARG A 1 102 ? 18.385 -4.666 -29.149 1.00 95.94 102 ARG A CA 1
ATOM 759 C C . ARG A 1 102 ? 19.669 -4.249 -29.856 1.00 95.94 102 ARG A C 1
ATOM 761 O O . ARG A 1 102 ? 20.714 -4.200 -29.214 1.00 95.94 102 ARG A O 1
ATOM 768 N N . ASP A 1 103 ? 19.576 -3.972 -31.151 1.00 97.12 103 ASP A N 1
ATOM 769 C CA . ASP A 1 103 ? 20.736 -3.678 -31.987 1.00 97.12 103 ASP A CA 1
ATOM 770 C C . ASP A 1 103 ? 21.354 -2.332 -31.584 1.00 97.12 103 ASP A C 1
ATOM 772 O O . ASP A 1 103 ? 22.573 -2.213 -31.500 1.00 97.12 103 ASP A O 1
ATOM 776 N N . GLU A 1 104 ? 20.532 -1.335 -31.239 1.00 97.19 104 GLU A N 1
ATOM 777 C CA . GLU A 1 104 ? 20.994 -0.045 -30.719 1.00 97.19 104 GLU A CA 1
ATOM 778 C C . GLU A 1 104 ? 21.676 -0.177 -29.355 1.00 97.19 104 GLU A C 1
ATOM 780 O O . GLU A 1 104 ? 22.688 0.483 -29.112 1.00 97.19 104 GLU A O 1
ATOM 785 N N . ILE A 1 105 ? 21.143 -1.025 -28.467 1.00 95.00 105 ILE A N 1
ATOM 786 C CA . ILE A 1 105 ? 21.779 -1.329 -27.178 1.00 95.00 105 ILE A CA 1
ATOM 787 C C . ILE A 1 105 ? 23.138 -1.998 -27.419 1.00 95.00 105 ILE A C 1
ATOM 789 O O . ILE A 1 105 ? 24.138 -1.536 -26.877 1.00 95.00 105 ILE A O 1
ATOM 793 N N . GLN A 1 106 ? 23.194 -3.026 -28.274 1.00 95.62 106 GLN A N 1
ATOM 794 C CA . GLN A 1 106 ? 24.431 -3.747 -28.581 1.00 95.62 106 GLN A CA 1
ATOM 795 C C . GLN A 1 106 ? 25.490 -2.832 -29.212 1.00 95.62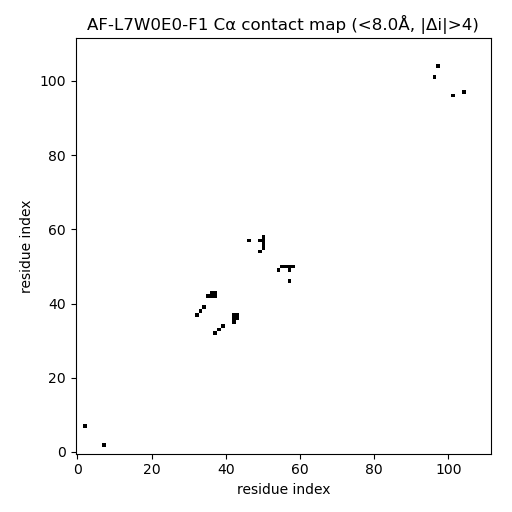 106 GLN A C 1
ATOM 797 O O . GLN A 1 106 ? 26.638 -2.835 -28.776 1.00 95.62 106 GLN A O 1
ATOM 802 N N . ALA A 1 107 ? 25.111 -2.012 -30.194 1.00 96.38 107 ALA A N 1
ATOM 803 C CA . ALA A 1 107 ? 26.022 -1.054 -30.815 1.00 96.38 107 ALA A CA 1
ATOM 804 C C . ALA A 1 107 ? 26.559 -0.027 -29.800 1.00 96.38 107 ALA A C 1
ATOM 806 O O . ALA A 1 107 ? 27.721 0.372 -29.871 1.00 96.38 107 ALA A O 1
ATOM 807 N N . GLY A 1 108 ? 25.727 0.394 -28.841 1.00 94.19 108 GLY A N 1
ATOM 808 C CA . GLY A 1 108 ? 26.147 1.256 -27.738 1.00 94.19 108 GLY A CA 1
ATOM 809 C C . GLY A 1 108 ? 27.133 0.581 -26.779 1.00 94.19 108 GLY A C 1
ATOM 810 O O . GLY A 1 108 ? 28.070 1.234 -26.324 1.00 94.19 108 GLY A O 1
ATOM 811 N N . ASP A 1 109 ? 26.945 -0.710 -26.497 1.00 94.50 109 ASP A N 1
ATOM 812 C CA . ASP A 1 109 ? 27.829 -1.494 -25.628 1.00 94.50 109 ASP A CA 1
ATOM 813 C C . ASP A 1 109 ? 29.187 -1.794 -26.290 1.00 94.50 109 ASP A C 1
ATOM 815 O O . ASP A 1 109 ? 30.214 -1.740 -25.620 1.00 94.50 109 ASP A O 1
ATOM 819 N N . GLU A 1 110 ? 29.218 -2.059 -27.601 1.00 91.81 110 GLU A N 1
ATOM 820 C CA . GLU A 1 110 ? 30.455 -2.291 -28.372 1.00 91.81 110 GLU A CA 1
ATOM 821 C C . GLU A 1 110 ? 31.306 -1.023 -28.542 1.00 91.81 110 GLU A C 1
ATOM 823 O O . GLU A 1 110 ? 32.524 -1.101 -28.707 1.00 91.81 110 GLU A O 1
ATOM 828 N N . GLY A 1 111 ? 30.671 0.151 -28.515 1.00 84.25 111 GLY A N 1
ATOM 829 C CA . GLY A 1 111 ? 31.340 1.448 -28.623 1.00 84.25 111 GLY A CA 1
ATOM 830 C C . GLY A 1 111 ? 31.894 2.005 -27.306 1.00 84.25 111 GLY A C 1
ATOM 831 O O . GLY A 1 111 ? 32.410 3.126 -27.312 1.00 84.25 111 GLY A O 1
ATOM 832 N N . ARG A 1 112 ? 31.750 1.279 -26.191 1.00 70.38 112 ARG A N 1
ATOM 833 C CA . ARG A 1 112 ? 32.138 1.704 -24.838 1.00 70.38 112 ARG A CA 1
ATOM 834 C C . ARG A 1 112 ? 33.475 1.119 -24.398 1.00 70.38 112 ARG A C 1
ATOM 836 O O . ARG A 1 112 ? 34.216 1.871 -23.724 1.00 70.38 112 ARG A O 1
#